Protein AF-A0A2B7ZWL5-F1 (afdb_monomer)

Secondary structure (DSSP, 8-state):
-TTTTSPP-TT-HHHHHHHHHHHHHHHHHHHHHTTPPP-SEEEEEEETHHHHHHHHHHHHHHHSPPTT-EEEEEEEES----HHHHHHHHHT-SB-S-HHHHHHHHHHHHHHH--TTHHHHHB-TTHHHHHHHHTSSSS-HHHHHHHS-SBHHHHB-TTGGGG--

Structure (mmCIF, N/CA/C/O backbone):
data_AF-A0A2B7ZWL5-F1
#
_entry.id   AF-A0A2B7ZWL5-F1
#
loop_
_atom_site.group_PDB
_atom_site.id
_atom_site.type_symbol
_atom_site.label_atom_id
_atom_site.label_alt_id
_atom_site.label_comp_id
_atom_site.label_asym_id
_atom_site.label_entity_id
_atom_site.label_seq_id
_atom_site.pdbx_PDB_ins_code
_atom_site.Cartn_x
_atom_site.Cartn_y
_atom_site.Cartn_z
_atom_site.occupancy
_atom_site.B_iso_or_equiv
_atom_site.auth_seq_id
_atom_site.auth_comp_id
_atom_site.auth_asym_id
_atom_site.auth_atom_id
_atom_site.pdbx_PDB_model_num
ATOM 1 N N . GLY A 1 1 ? 8.089 4.473 11.316 1.00 82.19 1 GLY A N 1
ATOM 2 C CA . GLY A 1 1 ? 7.377 4.299 12.602 1.00 82.19 1 GLY A CA 1
ATOM 3 C C . GLY A 1 1 ? 8.166 3.389 13.528 1.00 82.19 1 GLY A C 1
ATOM 4 O O . GLY A 1 1 ? 9.309 3.079 13.211 1.00 82.19 1 GLY A O 1
ATOM 5 N N . ALA A 1 2 ? 7.575 2.942 14.642 1.00 91.81 2 ALA A N 1
ATOM 6 C CA . ALA A 1 2 ? 8.215 1.995 15.571 1.00 91.81 2 ALA A CA 1
ATOM 7 C C . ALA A 1 2 ? 8.541 0.627 14.928 1.00 91.81 2 ALA A C 1
ATOM 9 O O . ALA A 1 2 ? 9.397 -0.096 15.419 1.00 91.81 2 ALA A O 1
ATOM 10 N N . SER A 1 3 ? 7.907 0.310 13.795 1.00 91.50 3 SER A N 1
ATOM 11 C CA . SER A 1 3 ? 8.130 -0.880 12.967 1.00 91.50 3 SER A CA 1
ATOM 12 C C . SER A 1 3 ? 9.192 -0.703 11.868 1.00 91.50 3 SER A C 1
ATOM 14 O O . SER A 1 3 ? 9.204 -1.472 10.915 1.00 91.50 3 SER A O 1
ATOM 16 N N . LYS A 1 4 ? 10.076 0.304 11.953 1.00 88.56 4 LYS A N 1
ATOM 17 C CA . LYS A 1 4 ? 11.034 0.659 10.880 1.00 88.56 4 LYS A CA 1
ATOM 18 C C . LYS A 1 4 ? 11.990 -0.467 10.458 1.00 88.56 4 LYS A C 1
ATOM 20 O O . LYS A 1 4 ? 12.540 -0.395 9.368 1.00 88.56 4 LYS A O 1
ATOM 25 N N . GLN A 1 5 ? 12.205 -1.470 11.309 1.00 88.56 5 GLN A N 1
ATOM 26 C CA . GLN A 1 5 ? 13.016 -2.645 10.977 1.00 88.56 5 GLN A CA 1
ATOM 27 C C . GLN A 1 5 ? 12.315 -3.629 10.026 1.00 88.56 5 GLN A C 1
ATOM 29 O O . GLN A 1 5 ? 12.973 -4.502 9.470 1.00 88.56 5 GLN A O 1
ATOM 34 N N . TYR A 1 6 ? 10.999 -3.507 9.839 1.00 88.44 6 TYR A N 1
ATOM 35 C CA . TYR A 1 6 ? 10.235 -4.321 8.901 1.00 88.44 6 TYR A CA 1
ATOM 36 C C . TYR A 1 6 ? 10.021 -3.555 7.596 1.00 88.44 6 TYR A C 1
ATOM 38 O O . TYR A 1 6 ? 9.755 -2.351 7.599 1.00 88.44 6 TYR A O 1
ATOM 46 N N . ARG A 1 7 ? 10.105 -4.264 6.467 1.00 89.81 7 ARG A N 1
ATOM 47 C CA . ARG A 1 7 ? 9.750 -3.705 5.159 1.00 89.81 7 ARG A CA 1
ATOM 48 C C . ARG A 1 7 ? 8.254 -3.393 5.129 1.00 89.81 7 ARG A C 1
AT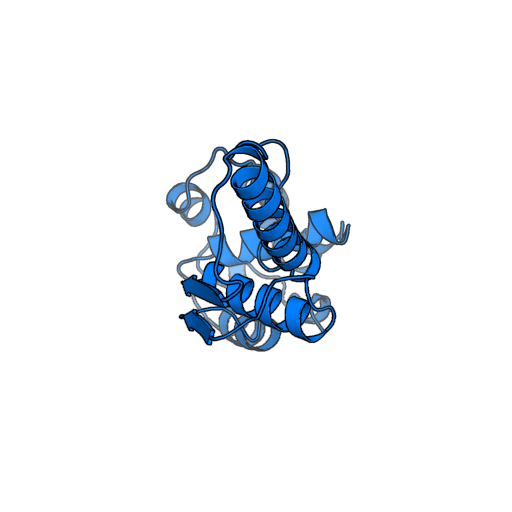OM 50 O O . ARG A 1 7 ? 7.442 -4.212 5.552 1.00 89.81 7 ARG A O 1
ATOM 57 N N . HIS A 1 8 ? 7.900 -2.213 4.621 1.00 93.44 8 HIS A N 1
ATOM 58 C CA . HIS A 1 8 ? 6.504 -1.816 4.438 1.00 93.44 8 HIS A CA 1
ATOM 59 C C . HIS A 1 8 ? 5.839 -2.711 3.380 1.00 93.44 8 HIS A C 1
ATOM 61 O O . HIS A 1 8 ? 6.299 -2.707 2.236 1.00 93.44 8 HIS A O 1
ATOM 67 N N . PRO A 1 9 ? 4.774 -3.462 3.714 1.00 95.19 9 PRO A N 1
ATOM 68 C CA . PRO A 1 9 ? 4.092 -4.343 2.773 1.00 95.19 9 PRO A CA 1
ATOM 69 C C . PRO A 1 9 ? 3.117 -3.529 1.898 1.00 95.19 9 PRO A C 1
ATOM 71 O O . PRO A 1 9 ? 1.895 -3.609 2.021 1.00 95.19 9 PRO A O 1
ATOM 74 N N . TYR A 1 10 ? 3.677 -2.673 1.039 1.00 96.12 10 TYR A N 1
ATOM 75 C CA . TYR A 1 10 ? 2.946 -1.775 0.143 1.00 96.12 10 TYR A CA 1
ATOM 76 C C . TYR A 1 10 ? 1.971 -2.546 -0.768 1.00 96.12 10 TYR A C 1
ATOM 78 O O . TYR A 1 10 ? 2.375 -3.460 -1.479 1.00 96.12 10 TYR A O 1
ATOM 86 N N . TYR A 1 11 ? 0.683 -2.177 -0.735 1.00 95.56 11 TYR A N 1
ATOM 87 C CA . TYR A 1 11 ? -0.415 -2.851 -1.455 1.00 95.56 11 TYR A CA 1
ATOM 88 C C . TYR A 1 11 ? -0.552 -4.369 -1.201 1.00 95.56 11 TYR A C 1
ATOM 90 O O . TYR A 1 11 ? -1.074 -5.104 -2.040 1.00 95.56 11 TYR A O 1
ATOM 98 N N . VAL A 1 12 ? -0.130 -4.843 -0.026 1.00 96.38 12 VAL A N 1
ATOM 99 C CA . VAL A 1 12 ? -0.444 -6.192 0.466 1.00 96.38 12 VAL A CA 1
ATOM 100 C C . VAL A 1 12 ? -1.674 -6.105 1.368 1.00 96.38 12 VAL A C 1
ATOM 102 O O . VAL A 1 12 ? -1.619 -5.513 2.452 1.00 96.38 12 VAL A O 1
ATOM 105 N N . ASP A 1 13 ? -2.795 -6.662 0.917 1.00 94.81 13 ASP A N 1
ATOM 106 C CA . ASP A 1 13 ? -4.106 -6.509 1.560 1.00 94.81 13 ASP A CA 1
ATOM 107 C C . ASP A 1 13 ? -4.163 -7.145 2.955 1.00 94.81 13 ASP A C 1
ATOM 109 O O . ASP A 1 13 ? -4.662 -6.536 3.906 1.00 94.81 13 ASP A O 1
ATOM 113 N N . GLU A 1 14 ? -3.601 -8.341 3.100 1.00 94.88 14 GLU A N 1
ATOM 114 C CA . GLU A 1 14 ? -3.613 -9.142 4.322 1.00 94.88 14 GLU A CA 1
ATOM 115 C C . GLU A 1 14 ? -2.856 -8.430 5.440 1.00 94.88 14 GLU A C 1
ATOM 117 O O . GLU A 1 14 ? -3.385 -8.225 6.533 1.00 94.88 14 GLU A O 1
ATOM 122 N N . ALA A 1 15 ? -1.630 -7.992 5.149 1.00 96.69 15 ALA A N 1
ATOM 123 C CA . ALA A 1 15 ? -0.812 -7.254 6.102 1.00 96.69 15 ALA A CA 1
ATOM 124 C C . ALA A 1 15 ? -1.433 -5.896 6.454 1.00 96.69 15 ALA A C 1
ATOM 126 O O . ALA A 1 15 ? -1.446 -5.497 7.621 1.00 96.69 15 ALA A O 1
ATOM 127 N N . THR A 1 16 ? -1.965 -5.190 5.452 1.00 96.88 16 THR A N 1
ATOM 128 C CA . THR A 1 16 ? -2.548 -3.857 5.635 1.00 96.88 16 THR A CA 1
ATOM 129 C C . THR A 1 16 ? -3.809 -3.921 6.492 1.00 96.88 16 THR A C 1
ATOM 131 O O . THR A 1 16 ? -3.917 -3.200 7.484 1.00 96.88 16 THR A O 1
ATOM 134 N N . SER A 1 17 ? -4.751 -4.803 6.155 1.00 97.31 17 SER A N 1
ATOM 135 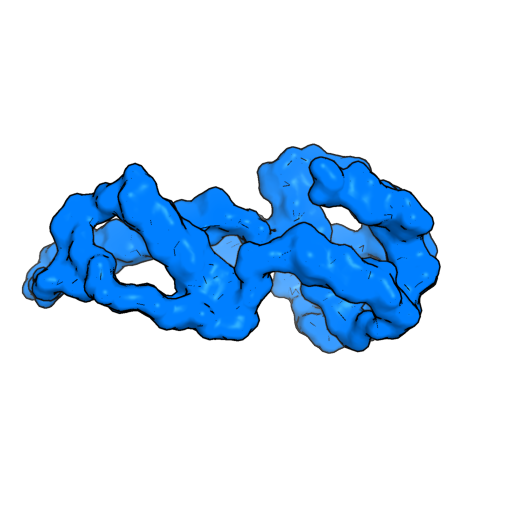C CA . SER A 1 17 ? -5.985 -4.966 6.928 1.00 97.31 17 SER A CA 1
ATOM 136 C C . SER A 1 17 ? -5.707 -5.456 8.349 1.00 97.31 17 SER A C 1
ATOM 138 O O . SER A 1 17 ? -6.245 -4.873 9.289 1.00 97.31 17 SER A O 1
ATOM 140 N N . ALA A 1 18 ? -4.820 -6.439 8.537 1.00 97.19 18 ALA A N 1
ATOM 141 C CA . ALA A 1 18 ? -4.438 -6.918 9.866 1.00 97.19 18 ALA A CA 1
ATOM 142 C C . ALA A 1 18 ? -3.902 -5.781 10.750 1.00 97.19 18 ALA A C 1
ATOM 144 O O . ALA A 1 18 ? -4.368 -5.610 11.876 1.00 97.19 18 ALA A O 1
ATOM 145 N N . ALA A 1 19 ? -3.011 -4.940 10.215 1.00 97.31 19 ALA A N 1
ATOM 146 C CA . ALA A 1 19 ? -2.462 -3.798 10.942 1.00 97.31 19 ALA A CA 1
ATOM 147 C C . ALA A 1 19 ? -3.541 -2.781 11.361 1.00 97.31 19 ALA A C 1
ATOM 149 O O . ALA A 1 19 ? -3.511 -2.290 12.491 1.00 97.31 19 ALA A O 1
ATOM 150 N N . VAL A 1 20 ? -4.516 -2.477 10.492 1.00 97.94 20 VAL A N 1
ATOM 151 C CA . VAL A 1 20 ? -5.635 -1.582 10.851 1.00 97.94 20 VAL A CA 1
ATOM 152 C C . VAL A 1 20 ? -6.525 -2.215 11.923 1.00 97.94 20 VAL A C 1
ATOM 154 O O . VAL A 1 20 ? -6.870 -1.553 12.901 1.00 97.94 20 VAL A O 1
ATOM 157 N N . LEU A 1 21 ? -6.885 -3.492 11.774 1.00 97.81 21 LEU A N 1
ATOM 158 C CA . LEU A 1 21 ? -7.737 -4.201 12.734 1.00 97.81 21 LEU A CA 1
ATOM 159 C C . LEU A 1 21 ? -7.069 -4.307 14.112 1.00 97.81 21 LEU A C 1
ATOM 161 O O . LEU A 1 21 ? -7.736 -4.112 15.128 1.00 97.81 21 LEU A O 1
ATOM 165 N N . ASP A 1 22 ? -5.767 -4.576 14.166 1.00 97.31 22 ASP A N 1
ATOM 166 C CA . ASP A 1 22 ? -5.025 -4.646 15.426 1.00 97.31 22 ASP A CA 1
ATOM 167 C C . ASP A 1 22 ? -4.851 -3.267 16.067 1.00 97.31 22 ASP A C 1
ATOM 169 O O . ASP A 1 22 ? -4.984 -3.145 17.285 1.00 97.31 22 ASP A O 1
ATOM 173 N N . LEU A 1 23 ? -4.679 -2.204 15.273 1.00 97.00 23 LEU A N 1
ATOM 174 C CA . LEU A 1 23 ? -4.705 -0.836 15.792 1.00 97.00 23 LEU A CA 1
ATOM 175 C C . LEU A 1 23 ? -6.063 -0.492 16.423 1.00 97.00 23 LEU A C 1
ATOM 177 O O . LEU A 1 23 ? -6.101 0.126 17.487 1.00 97.00 23 LEU A O 1
ATOM 181 N N . LEU A 1 24 ? -7.177 -0.913 15.814 1.00 96.81 24 LEU A N 1
ATOM 182 C CA . LEU A 1 24 ? -8.516 -0.715 16.381 1.00 96.81 24 LEU A CA 1
ATOM 183 C C . LEU A 1 24 ? -8.690 -1.451 17.718 1.00 96.81 24 LEU A C 1
ATOM 185 O O . LEU A 1 24 ? -9.252 -0.883 18.658 1.00 96.81 24 LEU A O 1
ATOM 189 N N . LYS A 1 25 ? -8.184 -2.685 17.834 1.00 95.75 25 LYS A N 1
ATOM 190 C CA . LYS A 1 25 ? -8.193 -3.441 19.101 1.00 95.75 25 LYS A CA 1
ATOM 191 C C . LYS A 1 25 ? -7.336 -2.753 20.163 1.00 95.75 25 LYS A C 1
ATOM 193 O O . LYS A 1 25 ? -7.837 -2.475 21.250 1.00 95.75 25 LYS A O 1
ATOM 198 N N . ALA A 1 26 ? -6.104 -2.379 19.822 1.00 96.25 26 ALA A N 1
ATOM 199 C CA . ALA A 1 26 ? -5.193 -1.689 20.732 1.00 96.25 26 ALA A CA 1
ATOM 200 C C . ALA A 1 26 ? -5.759 -0.338 21.205 1.00 96.25 26 ALA A C 1
ATOM 202 O O . ALA A 1 26 ? -5.645 0.014 22.378 1.00 96.25 26 ALA A O 1
ATOM 203 N N . ALA A 1 27 ? -6.428 0.410 20.322 1.00 95.19 27 ALA A N 1
ATOM 204 C CA . ALA A 1 27 ? -7.101 1.654 20.689 1.00 95.19 27 ALA A CA 1
ATOM 205 C C . ALA A 1 27 ? -8.242 1.419 21.694 1.00 95.19 27 ALA A C 1
ATOM 207 O O . ALA A 1 27 ? -8.409 2.206 22.628 1.00 95.19 27 ALA A O 1
ATOM 208 N N . LYS A 1 28 ? -9.003 0.326 21.547 1.00 93.38 28 LYS A N 1
ATOM 209 C CA . LYS A 1 28 ? -10.032 -0.070 22.522 1.00 93.38 28 LYS A CA 1
ATOM 210 C C . LYS A 1 28 ? -9.439 -0.475 23.866 1.00 93.38 28 LYS A C 1
ATOM 212 O O . LYS A 1 28 ? -9.943 -0.034 24.895 1.00 93.38 28 LYS A O 1
ATOM 217 N N . GLU A 1 29 ? -8.383 -1.281 23.862 1.00 94.62 29 GLU A N 1
ATOM 218 C CA . GLU A 1 29 ? -7.671 -1.687 25.080 1.00 94.62 29 GLU A CA 1
ATOM 219 C C . GLU A 1 29 ? -7.118 -0.468 25.826 1.00 94.62 29 GLU A C 1
ATOM 221 O O . GLU A 1 29 ? -7.315 -0.322 27.035 1.00 94.62 29 GLU A O 1
ATOM 226 N N . LEU A 1 30 ? -6.505 0.466 25.093 1.00 96.31 30 LEU A N 1
ATOM 227 C CA . LEU A 1 30 ? -6.016 1.719 25.654 1.00 96.31 30 LEU A CA 1
ATOM 228 C C . LEU A 1 30 ? -7.161 2.547 26.243 1.00 96.31 30 LEU A C 1
ATOM 230 O O . LEU A 1 30 ? -7.037 3.024 27.370 1.00 96.31 30 LEU A O 1
ATOM 234 N N . ALA A 1 31 ? -8.275 2.703 25.528 1.00 94.25 31 ALA A N 1
ATOM 235 C CA . ALA A 1 31 ? -9.424 3.453 26.024 1.00 94.25 31 ALA A CA 1
ATOM 236 C C . ALA A 1 31 ? -9.994 2.844 27.311 1.00 94.25 31 ALA A C 1
ATOM 238 O O . ALA A 1 31 ? -10.191 3.572 28.284 1.00 94.25 31 ALA A O 1
ATOM 239 N N . ALA A 1 32 ? -10.139 1.517 27.370 1.00 93.19 32 ALA A N 1
ATOM 240 C CA . ALA A 1 32 ? -10.546 0.811 28.582 1.00 93.19 32 ALA A CA 1
ATOM 241 C C . ALA A 1 32 ? -9.571 1.064 29.746 1.00 93.19 32 ALA A C 1
ATOM 243 O O . ALA A 1 32 ? -10.007 1.389 30.848 1.00 93.19 32 ALA A O 1
ATOM 244 N N . SER A 1 33 ? -8.254 1.021 29.496 1.00 97.38 33 SER A N 1
ATOM 245 C CA . SER A 1 33 ? -7.227 1.308 30.517 1.00 97.38 33 SER A CA 1
ATOM 246 C C . SER A 1 33 ? -7.271 2.747 31.052 1.00 97.38 33 SER A C 1
ATOM 248 O O . SER A 1 33 ? -6.759 3.034 32.134 1.00 97.38 33 SER A O 1
ATOM 250 N N . LYS A 1 34 ? -7.862 3.664 30.278 1.00 97.75 34 LYS A N 1
ATOM 251 C CA . LYS A 1 34 ? -8.022 5.084 30.608 1.00 97.75 34 LYS A CA 1
ATOM 252 C C . LYS A 1 34 ? -9.444 5.439 31.046 1.00 97.75 34 LYS A C 1
ATOM 254 O O . LYS A 1 34 ? -9.723 6.621 31.222 1.00 97.75 34 LYS A O 1
ATOM 259 N N . SER A 1 35 ? -10.331 4.454 31.207 1.00 97.00 35 SER A N 1
ATOM 260 C CA . SER A 1 35 ? -11.756 4.666 31.498 1.00 97.00 35 SER A CA 1
ATOM 261 C C . SER A 1 35 ? -12.456 5.584 30.481 1.00 97.00 35 SER A C 1
ATOM 263 O O . SER A 1 35 ? -13.375 6.328 30.822 1.00 97.00 35 SER A O 1
ATOM 265 N N . ILE A 1 36 ? -12.011 5.549 29.222 1.00 96.38 36 ILE A N 1
ATOM 266 C CA . ILE A 1 36 ? -12.619 6.262 28.097 1.00 96.38 36 ILE A CA 1
ATOM 267 C C . ILE A 1 36 ? -13.614 5.321 27.421 1.00 96.38 36 ILE A C 1
ATOM 269 O O . ILE A 1 36 ? -13.251 4.241 26.957 1.00 96.38 36 ILE A O 1
ATOM 273 N N . ASN A 1 37 ? -14.869 5.753 27.325 1.00 90.31 37 ASN A N 1
ATOM 274 C CA . ASN A 1 37 ? -15.926 4.986 26.675 1.00 90.31 37 ASN A CA 1
ATOM 275 C C . ASN A 1 37 ? -16.109 5.431 25.221 1.00 90.31 37 ASN A C 1
ATOM 277 O O . ASN A 1 37 ? -16.324 6.612 24.947 1.00 90.31 37 ASN A O 1
ATOM 281 N N . PHE A 1 38 ? -16.098 4.474 24.294 1.00 89.06 38 PHE A N 1
ATOM 282 C CA . PHE A 1 38 ? -16.536 4.693 22.916 1.00 89.06 38 PHE A CA 1
ATOM 283 C C . PHE A 1 38 ? -18.001 4.287 22.752 1.00 89.06 38 PHE A C 1
ATOM 285 O O . PHE A 1 38 ? -18.468 3.342 23.377 1.00 89.06 38 PHE A O 1
ATOM 292 N N . ASN A 1 39 ? -18.719 4.948 21.845 1.00 93.38 39 ASN A N 1
ATOM 293 C CA . ASN A 1 39 ? -20.106 4.605 21.499 1.00 93.38 39 ASN A CA 1
ATOM 294 C C . ASN A 1 39 ? -20.210 3.447 20.482 1.00 93.38 39 ASN A C 1
ATOM 296 O O . ASN A 1 39 ? -21.226 3.314 19.800 1.00 93.38 39 ASN A O 1
ATOM 300 N N . SER A 1 40 ? -19.135 2.667 20.332 1.00 92.81 40 SER A N 1
ATOM 301 C CA . SER A 1 40 ? -18.959 1.579 19.362 1.00 92.81 40 SER A CA 1
ATOM 302 C C . SER A 1 40 ? -19.066 1.951 17.880 1.00 92.81 40 SER A C 1
ATOM 304 O O . SER A 1 40 ? -18.851 1.075 17.050 1.00 92.81 40 SER A O 1
ATOM 306 N N . LYS A 1 41 ? -19.341 3.203 17.501 1.00 97.31 41 LYS A N 1
ATOM 307 C CA . LYS A 1 41 ? -19.418 3.604 16.090 1.00 97.31 41 LYS A CA 1
ATOM 308 C C . LYS A 1 41 ? -18.018 3.777 15.508 1.00 97.31 41 LYS A C 1
ATOM 310 O O . LYS A 1 41 ? -17.228 4.571 16.013 1.00 97.31 41 LYS A O 1
ATOM 315 N N . 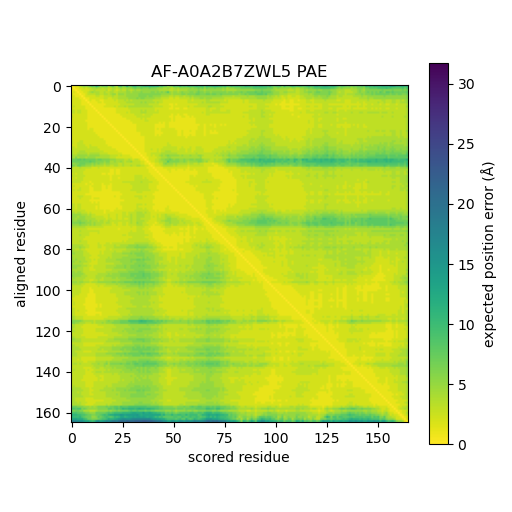LEU A 1 42 ? -17.739 3.067 14.422 1.00 97.88 42 LEU A N 1
ATOM 316 C CA . LEU A 1 42 ? -16.497 3.152 13.667 1.00 97.88 42 LEU A CA 1
ATOM 317 C C . LEU A 1 42 ? -16.733 3.838 12.325 1.00 97.88 42 LEU A C 1
ATOM 319 O O . LEU A 1 42 ? -17.645 3.490 11.576 1.00 97.88 42 LEU A O 1
ATOM 323 N N . PHE A 1 43 ? -15.855 4.786 12.023 1.00 98.31 43 PHE A N 1
ATOM 324 C CA . PHE A 1 43 ? -15.762 5.469 10.744 1.00 98.31 43 PHE A CA 1
ATOM 325 C C . PHE A 1 43 ? -14.350 5.246 10.215 1.00 98.31 43 PHE A C 1
ATOM 327 O O . PHE A 1 43 ? -13.382 5.488 10.936 1.00 98.31 43 PHE A O 1
ATOM 334 N N . LEU A 1 44 ? -14.227 4.766 8.981 1.00 98.69 44 LEU A N 1
ATOM 335 C CA . LEU A 1 44 ? -12.930 4.552 8.339 1.00 98.69 44 LEU A CA 1
ATOM 336 C C . LEU A 1 44 ? -12.709 5.606 7.259 1.00 98.69 44 LEU A C 1
ATOM 338 O O . LEU A 1 44 ? -13.620 5.888 6.489 1.00 98.69 44 LEU A O 1
ATOM 342 N N . ALA A 1 45 ? -11.508 6.166 7.172 1.00 98.50 45 ALA A N 1
ATOM 343 C CA . ALA A 1 45 ? -11.138 7.098 6.115 1.00 98.50 45 ALA A CA 1
ATOM 344 C C . ALA A 1 45 ? -9.643 6.994 5.810 1.00 98.50 45 ALA A C 1
ATOM 346 O O . ALA A 1 45 ? -8.832 6.759 6.709 1.00 98.50 45 ALA A O 1
ATOM 347 N N . GLY A 1 46 ? -9.282 7.222 4.551 1.00 98.44 46 GLY A N 1
ATOM 348 C CA . GLY A 1 46 ? -7.892 7.217 4.117 1.00 98.44 46 GLY A CA 1
ATOM 349 C C . GLY A 1 46 ? -7.747 7.669 2.671 1.00 98.44 46 GLY A C 1
ATOM 350 O O . GLY A 1 46 ? -8.689 7.583 1.887 1.00 98.44 46 GLY A O 1
ATOM 351 N N . TYR A 1 47 ? -6.556 8.159 2.331 1.00 98.38 47 TYR A N 1
ATOM 352 C CA . TYR A 1 47 ? -6.244 8.765 1.038 1.00 98.38 47 TYR A CA 1
ATOM 353 C C . TYR A 1 47 ? -5.059 8.069 0.360 1.00 98.38 47 TYR A C 1
ATOM 355 O O . TYR A 1 47 ? -4.136 7.627 1.048 1.00 98.38 47 TYR A O 1
ATOM 363 N N . SER A 1 48 ? -5.053 7.998 -0.975 1.00 96.62 48 SER A N 1
ATOM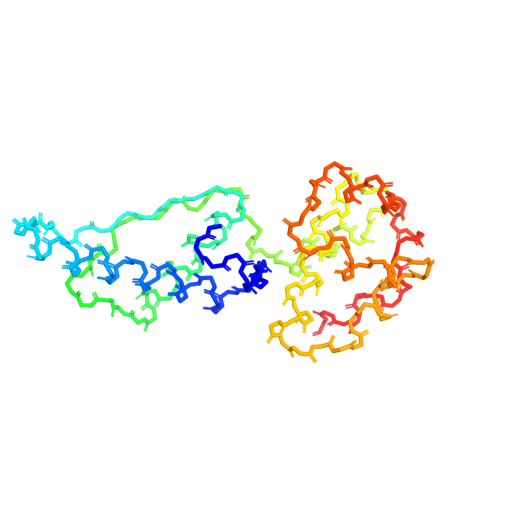 364 C CA . SER A 1 48 ? -3.993 7.347 -1.759 1.00 96.62 48 SER A CA 1
ATOM 365 C C . SER A 1 48 ? -3.833 5.876 -1.340 1.00 96.62 48 SER A C 1
ATOM 367 O O . SER A 1 48 ? -4.830 5.157 -1.268 1.00 96.62 48 SER A O 1
ATOM 369 N N . GLN A 1 49 ? -2.635 5.409 -0.968 1.00 96.56 49 GLN A N 1
ATOM 370 C CA . GLN A 1 49 ? -2.464 4.071 -0.381 1.00 96.56 49 GLN A CA 1
ATOM 371 C C . GLN A 1 49 ? -3.420 3.839 0.810 1.00 96.56 49 GLN A C 1
ATOM 373 O O . GLN A 1 49 ? -3.975 2.753 0.967 1.00 96.56 49 GLN A O 1
ATOM 378 N N . GLY A 1 50 ? -3.670 4.875 1.618 1.00 98.06 50 GLY A N 1
ATOM 379 C CA . GLY A 1 50 ? -4.623 4.834 2.724 1.00 98.06 50 GLY A CA 1
ATOM 380 C C . GLY A 1 50 ? -6.070 4.602 2.280 1.00 98.06 50 GLY A C 1
ATOM 381 O O . GLY A 1 50 ? -6.850 4.037 3.041 1.00 98.06 50 GLY A O 1
ATOM 382 N N . GLY A 1 51 ? -6.437 4.984 1.054 1.00 98.19 51 GLY A N 1
ATOM 383 C CA . GLY A 1 51 ? -7.740 4.675 0.462 1.00 98.19 51 GLY A CA 1
ATOM 384 C C . GLY A 1 51 ? -7.903 3.178 0.200 1.00 98.19 51 GLY A C 1
ATOM 385 O O . GLY A 1 51 ? -8.929 2.603 0.555 1.00 98.19 51 GLY A O 1
ATOM 386 N N . CYS A 1 52 ? -6.862 2.527 -0.328 1.00 97.19 52 CYS A N 1
ATOM 387 C CA . CYS A 1 52 ? -6.827 1.069 -0.452 1.00 97.19 52 CYS A CA 1
ATOM 388 C C . CYS A 1 52 ? -6.853 0.402 0.931 1.00 97.19 52 CYS A C 1
ATOM 390 O O . CYS A 1 52 ? -7.729 -0.414 1.186 1.00 97.19 52 CYS A O 1
ATOM 392 N N . ALA A 1 53 ? -6.013 0.851 1.873 1.00 98.19 53 ALA A N 1
ATOM 393 C CA . ALA A 1 53 ? -5.998 0.337 3.246 1.00 98.19 53 ALA A CA 1
ATOM 394 C C . ALA A 1 53 ? -7.363 0.441 3.952 1.00 98.19 53 ALA A C 1
ATOM 396 O O . ALA A 1 53 ? -7.774 -0.470 4.669 1.00 98.19 53 ALA A O 1
ATOM 397 N N . THR A 1 54 ? -8.081 1.542 3.722 1.00 98.62 54 THR A N 1
ATOM 398 C CA . THR A 1 54 ? -9.438 1.773 4.236 1.00 98.62 54 THR A CA 1
ATOM 399 C C . THR A 1 54 ? -10.415 0.740 3.687 1.00 98.62 54 THR A C 1
ATOM 401 O O . THR A 1 54 ? -11.186 0.169 4.458 1.00 98.62 54 THR A O 1
ATOM 404 N N . LEU A 1 55 ? -10.370 0.470 2.379 1.00 98.00 55 LEU A N 1
ATOM 405 C CA . LEU A 1 55 ? -11.235 -0.522 1.738 1.00 98.00 55 LEU A CA 1
ATOM 406 C C . LEU A 1 55 ? -10.864 -1.960 2.144 1.00 98.00 55 LEU A C 1
ATOM 408 O O . LEU A 1 55 ? -11.750 -2.773 2.403 1.00 98.00 55 LEU A O 1
ATOM 412 N N . SER A 1 56 ? -9.572 -2.258 2.286 1.00 97.69 56 SER A N 1
ATOM 413 C CA . SER A 1 56 ? -9.065 -3.529 2.817 1.00 97.69 56 SER A CA 1
ATOM 414 C C . SER A 1 56 ? -9.580 -3.798 4.232 1.00 97.69 56 SER A C 1
ATOM 416 O O . SER A 1 56 ? -10.127 -4.865 4.510 1.00 97.69 56 SER A O 1
ATOM 418 N N . ALA A 1 57 ? -9.463 -2.814 5.130 1.00 98.25 57 ALA A N 1
ATOM 419 C CA . ALA A 1 57 ? -9.954 -2.919 6.502 1.00 98.25 57 ALA A CA 1
ATOM 420 C C . ALA A 1 57 ? -11.484 -3.031 6.563 1.00 98.25 57 ALA A C 1
ATOM 422 O O . ALA A 1 57 ? -12.001 -3.844 7.329 1.00 98.25 57 ALA A O 1
ATOM 423 N N . HIS A 1 58 ? -12.202 -2.269 5.731 1.00 98.31 58 HIS A N 1
ATOM 424 C CA . HIS A 1 58 ? -13.653 -2.384 5.576 1.00 98.31 58 HIS A CA 1
ATOM 425 C C . HIS A 1 58 ? -14.048 -3.827 5.255 1.00 98.31 58 HIS A C 1
ATOM 427 O O . HIS A 1 58 ? -14.789 -4.452 6.012 1.00 98.31 58 HIS A O 1
ATOM 433 N N . ARG 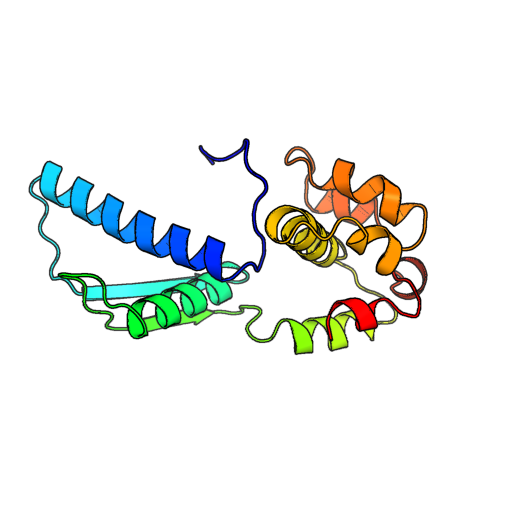A 1 59 ? -13.487 -4.384 4.176 1.00 97.88 59 ARG A N 1
ATOM 434 C CA . ARG A 1 59 ? -13.758 -5.755 3.730 1.00 97.88 59 ARG A CA 1
ATOM 435 C C . ARG A 1 59 ? -13.412 -6.789 4.802 1.00 97.88 59 ARG A C 1
ATOM 437 O O . ARG A 1 59 ? -14.129 -7.774 4.967 1.00 97.88 59 ARG A O 1
ATOM 444 N N . ALA A 1 60 ? -12.309 -6.589 5.524 1.00 97.81 60 ALA A N 1
ATOM 445 C CA . ALA A 1 60 ? -11.901 -7.484 6.602 1.00 97.81 60 ALA A CA 1
ATOM 446 C C . ALA A 1 60 ? -12.897 -7.473 7.776 1.00 97.81 60 ALA A C 1
ATOM 448 O O . ALA A 1 60 ? -13.224 -8.541 8.292 1.00 97.81 60 ALA A O 1
ATOM 449 N N . ILE A 1 61 ? -13.417 -6.302 8.160 1.00 97.81 61 ILE A N 1
ATOM 450 C CA . ILE A 1 61 ? -14.429 -6.163 9.221 1.00 97.81 61 ILE A CA 1
ATOM 451 C C . ILE A 1 61 ? -15.765 -6.780 8.801 1.00 97.81 61 ILE A C 1
ATOM 453 O O . ILE A 1 61 ? -16.390 -7.450 9.617 1.00 97.81 61 ILE A O 1
ATOM 457 N N . GLU A 1 62 ? -16.194 -6.615 7.548 1.00 97.12 62 GLU A N 1
ATOM 458 C CA . GLU A 1 62 ? -17.420 -7.265 7.057 1.00 97.12 62 GLU A CA 1
ATOM 459 C C . GLU A 1 62 ? -17.317 -8.795 7.102 1.00 97.12 62 GLU A C 1
ATOM 461 O O . GLU A 1 62 ? -18.261 -9.474 7.504 1.00 97.12 62 GLU A O 1
ATOM 466 N N . LYS A 1 63 ? -16.156 -9.352 6.733 1.00 97.12 63 LYS A N 1
ATOM 467 C CA . LYS A 1 63 ? -15.910 -10.802 6.786 1.00 97.12 63 LYS A CA 1
ATOM 468 C C . LYS A 1 63 ? -15.779 -11.330 8.213 1.00 97.12 63 LYS A C 1
ATOM 470 O O . LYS A 1 63 ? -16.201 -12.450 8.494 1.00 97.12 63 LYS A O 1
ATOM 475 N N . LYS A 1 64 ? -15.142 -10.560 9.096 1.00 95.69 64 LYS A N 1
ATOM 476 C CA . LYS A 1 64 ? -14.915 -10.917 10.497 1.00 95.69 64 LYS A CA 1
ATOM 477 C C . LYS A 1 64 ? -15.175 -9.695 11.381 1.00 95.69 64 LYS A C 1
ATOM 479 O O . LYS A 1 64 ? -14.237 -8.940 11.663 1.00 95.69 64 LYS A O 1
ATOM 484 N N . PRO A 1 65 ? -16.427 -9.513 11.833 1.00 94.62 65 PRO A N 1
ATOM 485 C CA . PRO A 1 65 ? -16.790 -8.404 12.700 1.00 94.62 65 PRO A CA 1
ATOM 486 C C . PRO A 1 65 ? -15.922 -8.355 13.958 1.00 94.62 65 PRO A C 1
ATOM 488 O O . PRO A 1 65 ? -15.552 -9.384 14.524 1.00 94.62 65 PRO A O 1
ATOM 491 N N . LEU A 1 66 ? -15.585 -7.140 14.386 1.00 93.62 66 LEU A N 1
ATOM 492 C CA . LEU A 1 66 ? -14.858 -6.906 15.628 1.00 93.62 66 LEU A CA 1
ATOM 493 C C . LEU A 1 66 ? -15.857 -6.700 16.768 1.00 93.62 66 LEU A C 1
ATOM 495 O O . LEU A 1 66 ? -16.713 -5.817 16.697 1.00 93.62 66 LEU A O 1
ATOM 499 N N . ASP A 1 67 ? -15.709 -7.462 17.849 1.00 92.38 67 ASP A N 1
ATOM 500 C CA . ASP A 1 67 ? -16.597 -7.363 19.006 1.00 92.38 67 ASP A CA 1
ATOM 501 C C . ASP A 1 67 ? -16.650 -5.938 19.561 1.00 92.38 67 ASP A C 1
ATOM 503 O O . ASP A 1 67 ? -15.624 -5.287 19.787 1.00 92.38 67 ASP A O 1
ATOM 507 N N . GLY A 1 68 ? -17.864 -5.436 19.796 1.00 90.94 68 GLY A N 1
ATOM 508 C CA . GLY A 1 68 ? -18.110 -4.098 20.338 1.00 90.94 68 GLY A CA 1
ATOM 509 C C . GLY A 1 68 ? -17.649 -2.950 19.432 1.00 90.94 68 GLY A C 1
ATOM 510 O O . GLY A 1 68 ? -17.365 -1.863 19.945 1.00 90.94 68 GLY A O 1
ATOM 511 N N . ILE A 1 69 ? -17.513 -3.194 18.129 1.00 93.62 69 ILE A N 1
ATOM 512 C CA . ILE A 1 69 ? -17.291 -2.196 17.082 1.00 93.62 69 ILE A CA 1
ATOM 513 C C . ILE A 1 69 ? -18.385 -2.371 16.028 1.00 93.62 69 ILE A C 1
ATOM 515 O O . ILE A 1 69 ? -18.655 -3.475 15.572 1.00 93.62 69 ILE A O 1
ATOM 519 N N . ASN A 1 70 ? -18.993 -1.266 15.618 1.00 96.06 70 ASN A N 1
ATOM 520 C CA . ASN A 1 70 ? -19.993 -1.209 14.568 1.00 96.06 70 ASN A CA 1
ATOM 521 C C . ASN A 1 70 ? -19.513 -0.255 13.472 1.00 96.06 70 ASN A C 1
ATOM 523 O O . ASN A 1 70 ? -19.409 0.951 13.708 1.00 96.06 70 ASN A O 1
ATOM 527 N N . LEU A 1 71 ? -19.197 -0.786 12.291 1.00 97.69 71 LEU A N 1
ATOM 528 C CA . LEU A 1 71 ? -18.783 0.012 11.140 1.00 97.69 71 LEU A CA 1
ATOM 529 C C . LEU A 1 71 ? -19.990 0.776 10.580 1.00 97.69 71 LEU A C 1
ATOM 531 O O . LEU A 1 71 ? -20.918 0.176 10.052 1.00 97.69 71 LEU A O 1
ATOM 535 N N . ILE A 1 72 ? -19.972 2.103 10.705 1.00 98.31 72 ILE A N 1
ATOM 536 C CA . ILE A 1 72 ? -21.079 2.976 10.285 1.00 98.31 72 ILE A CA 1
ATOM 537 C C . ILE A 1 72 ? -20.854 3.537 8.887 1.00 98.31 72 ILE A C 1
ATOM 539 O O . ILE A 1 72 ? -21.794 3.641 8.104 1.00 98.31 72 ILE A O 1
ATOM 543 N N . ALA A 1 73 ? -19.624 3.947 8.584 1.00 98.25 73 ALA A N 1
ATOM 544 C CA . ALA A 1 73 ? -19.288 4.502 7.283 1.00 98.25 73 ALA A CA 1
ATOM 545 C C . ALA A 1 73 ? -17.807 4.314 6.955 1.00 98.25 73 ALA A C 1
ATOM 547 O O . ALA A 1 73 ? -16.955 4.147 7.834 1.00 98.25 73 ALA A O 1
ATOM 548 N N . SER A 1 74 ? -17.508 4.374 5.663 1.00 98.50 74 SER A N 1
ATOM 549 C CA . SER A 1 74 ? -16.170 4.196 5.124 1.00 98.50 74 SER A CA 1
ATOM 550 C C . SER A 1 74 ? -15.954 5.152 3.959 1.00 98.50 74 SER A C 1
ATOM 552 O O . SER A 1 74 ? -16.782 5.230 3.055 1.00 98.50 74 SER A O 1
ATOM 554 N N . PHE A 1 75 ? -14.842 5.877 4.000 1.00 98.56 75 PHE A N 1
ATOM 555 C CA . PHE A 1 75 ? -14.476 6.928 3.055 1.00 98.56 75 PHE A CA 1
ATOM 556 C C . PHE A 1 75 ? -13.095 6.635 2.434 1.00 98.56 75 PHE A C 1
ATOM 558 O O . PHE A 1 75 ? -12.122 7.340 2.719 1.00 98.56 75 PHE A O 1
ATOM 565 N N . PRO A 1 76 ? -12.958 5.560 1.633 1.00 98.38 76 PRO A N 1
ATOM 566 C CA . PRO A 1 76 ? -11.722 5.266 0.918 1.00 98.38 76 PRO A CA 1
ATOM 567 C C . PRO A 1 76 ? -11.557 6.234 -0.261 1.00 98.38 76 PRO A C 1
ATOM 569 O O . PRO A 1 76 ? -12.357 6.212 -1.192 1.00 98.38 76 PRO A O 1
ATOM 572 N N . ALA A 1 77 ? -10.505 7.054 -0.270 1.00 98.25 77 ALA A N 1
ATOM 573 C CA . ALA A 1 77 ? -10.312 8.099 -1.278 1.00 98.25 77 ALA A CA 1
ATOM 574 C C . ALA A 1 77 ? -9.038 7.901 -2.116 1.00 98.25 77 ALA A C 1
ATOM 576 O O . ALA A 1 77 ? -7.957 7.671 -1.572 1.00 98.25 77 ALA A O 1
ATOM 577 N N . ALA A 1 78 ? -9.165 8.054 -3.440 1.00 96.50 78 ALA A N 1
ATOM 578 C CA . ALA A 1 78 ? -8.065 8.033 -4.414 1.00 96.50 78 ALA A CA 1
ATOM 579 C C . ALA A 1 78 ? -7.098 6.837 -4.269 1.00 96.50 78 ALA A C 1
ATOM 581 O O . ALA A 1 78 ? -5.892 6.979 -4.470 1.00 96.50 78 ALA A O 1
ATOM 582 N N . GLY A 1 79 ? -7.612 5.674 -3.866 1.00 95.06 79 GLY A N 1
ATOM 583 C CA . GLY A 1 79 ? -6.816 4.466 -3.678 1.00 95.06 79 GLY A CA 1
ATOM 584 C C . GLY A 1 79 ? -6.664 3.640 -4.948 1.00 95.06 79 GLY A C 1
ATOM 585 O O . GLY A 1 79 ? -7.516 3.661 -5.832 1.00 95.06 79 GLY A O 1
ATOM 586 N N . GLY A 1 80 ? -5.588 2.860 -5.010 1.00 93.75 80 GLY A N 1
ATOM 587 C CA . GLY A 1 80 ? -5.439 1.807 -6.004 1.00 93.75 80 GLY A CA 1
ATOM 588 C C . GLY A 1 80 ? -6.328 0.613 -5.678 1.00 93.75 80 GLY A C 1
ATOM 589 O O . GLY A 1 80 ? -5.889 -0.305 -4.992 1.00 93.75 80 GLY A O 1
ATOM 590 N N . TYR A 1 81 ? -7.591 0.651 -6.105 1.00 94.50 81 TYR A N 1
ATOM 591 C CA . TYR A 1 81 ? -8.571 -0.399 -5.788 1.00 94.50 81 TYR A CA 1
ATOM 592 C C . TYR A 1 81 ? -8.461 -1.626 -6.706 1.00 94.50 81 TYR A C 1
ATOM 594 O O . TYR A 1 81 ? -8.780 -2.731 -6.281 1.00 94.50 81 TYR A O 1
ATOM 602 N N . ASP A 1 82 ? -7.988 -1.428 -7.939 1.00 93.75 82 ASP A N 1
ATOM 603 C CA . ASP A 1 82 ? -7.724 -2.478 -8.927 1.00 93.75 82 ASP A CA 1
ATOM 604 C C . ASP A 1 82 ? -6.239 -2.452 -9.316 1.00 93.75 82 ASP A C 1
ATOM 606 O O . ASP A 1 82 ? -5.817 -1.713 -10.209 1.00 93.75 82 ASP A O 1
ATOM 610 N N . LEU A 1 83 ? -5.423 -3.227 -8.595 1.00 90.62 83 LEU A N 1
ATOM 611 C CA . LEU A 1 83 ? -3.976 -3.278 -8.823 1.00 90.62 83 LEU A CA 1
ATOM 612 C C . LEU A 1 83 ? -3.621 -3.891 -10.179 1.00 90.62 83 LEU A C 1
ATOM 614 O O . LEU A 1 83 ? -2.689 -3.411 -10.820 1.00 90.62 83 LEU A O 1
ATOM 618 N N . ALA A 1 84 ? -4.375 -4.894 -10.632 1.00 89.38 84 ALA A N 1
ATOM 619 C CA . ALA A 1 84 ? -4.152 -5.528 -11.928 1.00 89.38 84 ALA A CA 1
ATOM 620 C C . ALA A 1 84 ? -4.473 -4.556 -13.074 1.00 89.38 84 ALA A C 1
ATOM 622 O O . ALA A 1 84 ? -3.680 -4.394 -14.001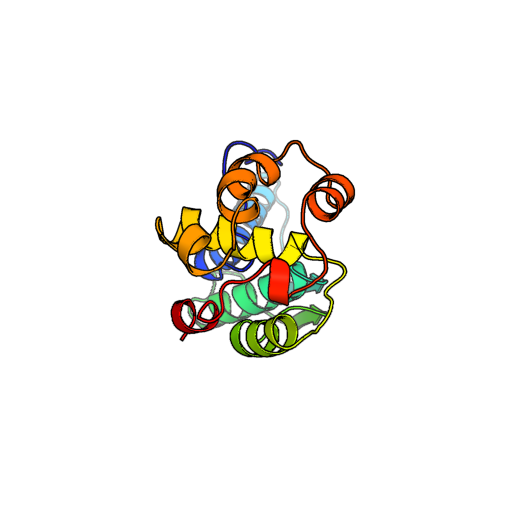 1.00 89.38 84 ALA A O 1
ATOM 623 N N . GLY A 1 85 ? -5.596 -3.839 -12.990 1.00 92.00 85 GLY A N 1
ATOM 624 C CA . GLY A 1 85 ? -5.946 -2.794 -13.952 1.00 92.00 85 GLY A CA 1
ATOM 625 C C . GLY A 1 85 ? -4.923 -1.657 -13.984 1.00 92.00 85 GLY A C 1
ATOM 626 O O . GLY A 1 85 ? -4.474 -1.258 -15.060 1.00 92.00 85 GLY A O 1
ATOM 627 N N . MET A 1 86 ? -4.487 -1.169 -12.818 1.00 90.88 86 MET A N 1
ATOM 628 C CA . MET A 1 86 ? -3.438 -0.144 -12.741 1.00 90.88 86 MET A CA 1
ATOM 629 C C . MET A 1 86 ? -2.106 -0.620 -13.323 1.00 90.88 86 MET A C 1
ATOM 631 O O . MET A 1 86 ? -1.454 0.144 -14.030 1.00 90.88 86 MET A O 1
ATOM 635 N N . GLN A 1 87 ? -1.705 -1.866 -13.058 1.00 91.19 87 GLN A N 1
ATOM 636 C CA . GLN A 1 87 ? -0.485 -2.447 -13.617 1.00 91.19 87 GLN A CA 1
ATOM 637 C C . GLN A 1 87 ? -0.532 -2.451 -15.148 1.00 91.19 87 GLN A C 1
ATOM 639 O O . GLN A 1 87 ? 0.412 -1.971 -15.775 1.00 91.19 87 GLN A O 1
ATOM 644 N N . LYS A 1 88 ? -1.643 -2.897 -15.749 1.00 91.00 88 LYS A N 1
ATOM 645 C CA . LYS A 1 88 ? -1.831 -2.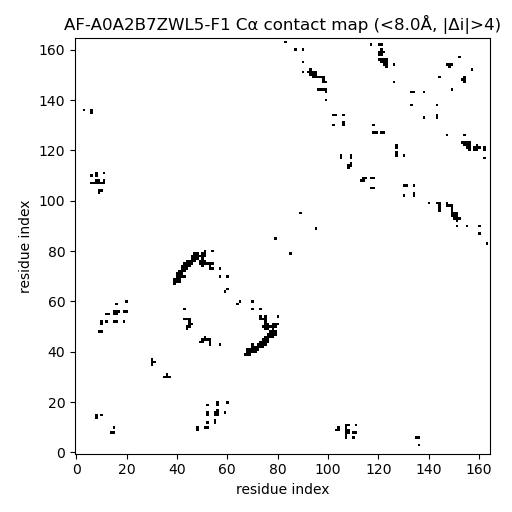881 -17.211 1.00 91.00 88 LYS A CA 1
ATOM 646 C C . LYS A 1 88 ? -1.710 -1.474 -17.795 1.00 91.00 88 LYS A C 1
ATOM 648 O O . LYS A 1 88 ? -1.087 -1.301 -18.837 1.00 91.00 88 LYS A O 1
ATOM 653 N N . ILE A 1 89 ? -2.263 -0.470 -17.113 1.00 92.19 89 ILE A N 1
ATOM 654 C CA . ILE A 1 89 ? -2.165 0.934 -17.535 1.00 92.19 89 ILE A CA 1
ATOM 655 C C . ILE A 1 89 ? -0.715 1.428 -17.456 1.00 92.19 89 ILE A C 1
ATOM 657 O O . ILE A 1 89 ? -0.198 1.944 -18.443 1.00 92.19 89 ILE A O 1
ATOM 661 N N . VAL A 1 90 ? -0.044 1.245 -16.313 1.00 92.94 90 VAL A N 1
ATOM 662 C CA . VAL A 1 90 ? 1.332 1.732 -16.098 1.00 92.94 90 VAL A CA 1
ATOM 663 C C . VAL A 1 90 ? 2.317 1.061 -17.054 1.00 92.94 90 VAL A C 1
ATOM 665 O O . VAL A 1 90 ? 3.188 1.732 -17.600 1.00 92.94 90 VAL A O 1
ATOM 668 N N . PHE A 1 91 ? 2.172 -0.243 -17.294 1.00 93.75 91 PHE A N 1
ATOM 669 C CA . PHE A 1 91 ? 3.055 -0.987 -18.200 1.00 93.75 91 PHE A CA 1
ATOM 670 C C . PHE A 1 91 ? 2.805 -0.626 -19.670 1.00 93.75 91 PHE A C 1
ATOM 672 O O . PHE A 1 91 ? 3.672 -0.856 -20.507 1.00 93.75 91 PHE A O 1
ATOM 679 N N . GLY A 1 92 ? 1.639 -0.053 -19.984 1.00 93.38 92 GLY A N 1
ATOM 680 C CA . GLY A 1 92 ? 1.292 0.431 -21.318 1.00 93.38 92 GLY A CA 1
ATOM 681 C C . GLY A 1 92 ? 1.773 1.851 -21.628 1.00 93.38 92 GLY A C 1
ATOM 682 O O . GLY A 1 92 ? 1.592 2.307 -22.756 1.00 93.38 92 GLY A O 1
ATOM 683 N N . PHE A 1 93 ? 2.356 2.575 -20.668 1.00 95.88 93 PHE A N 1
ATOM 684 C CA . PHE A 1 93 ? 2.900 3.906 -20.931 1.00 95.88 93 PHE A CA 1
ATOM 685 C C . PHE A 1 93 ? 4.230 3.843 -21.680 1.00 95.88 93 PHE A C 1
ATOM 687 O O . PHE A 1 93 ? 5.030 2.939 -21.482 1.00 95.88 93 PHE A O 1
ATOM 694 N N . GLU A 1 94 ? 4.503 4.855 -22.504 1.00 97.38 94 GLU A N 1
ATOM 695 C CA . GLU A 1 94 ? 5.844 5.065 -23.062 1.00 97.38 94 GLU A CA 1
ATOM 696 C C . GLU A 1 94 ? 6.797 5.584 -21.975 1.00 97.38 94 GLU A C 1
ATOM 698 O O . GLU A 1 94 ? 7.909 5.083 -21.791 1.00 97.38 94 GLU A O 1
ATOM 703 N N . THR A 1 95 ? 6.315 6.560 -21.200 1.00 97.62 95 THR A N 1
ATOM 704 C CA . THR A 1 95 ? 7.033 7.154 -20.073 1.00 97.62 95 THR A CA 1
ATOM 705 C C . THR A 1 95 ? 6.169 7.163 -18.817 1.00 97.62 95 THR A C 1
ATOM 707 O O . THR A 1 95 ? 4.972 7.446 -18.861 1.00 97.62 95 THR A O 1
ATOM 710 N N . TYR A 1 96 ? 6.787 6.873 -17.678 1.00 96.44 96 TYR A N 1
ATOM 711 C CA . TYR A 1 96 ? 6.174 6.914 -16.361 1.00 96.44 96 TYR A CA 1
ATOM 712 C C . TYR A 1 96 ? 7.074 7.710 -15.416 1.00 96.44 96 TYR A C 1
ATOM 714 O O . TYR A 1 96 ? 8.206 7.320 -15.145 1.00 96.44 96 TYR A O 1
ATOM 722 N N . SER A 1 97 ? 6.587 8.855 -14.935 1.00 96.06 97 SER A N 1
ATOM 723 C CA . SER A 1 97 ? 7.395 9.811 -14.165 1.00 96.06 97 SER A CA 1
ATOM 724 C C . SER A 1 97 ? 7.644 9.400 -12.713 1.00 96.06 97 SER A C 1
ATOM 726 O O . SER A 1 97 ? 8.496 9.990 -12.058 1.00 96.06 97 SER A O 1
ATOM 728 N N . GLU A 1 98 ? 6.913 8.403 -12.208 1.00 96.31 98 GLU A N 1
ATOM 729 C CA . GLU A 1 98 ? 6.944 7.985 -10.800 1.00 96.31 98 GLU A CA 1
ATOM 730 C C . GLU A 1 98 ? 7.274 6.485 -10.630 1.00 96.31 98 GLU A C 1
ATOM 732 O O . GLU A 1 98 ? 6.536 5.758 -9.952 1.00 96.31 98 GLU A O 1
ATOM 737 N N . PRO A 1 99 ? 8.381 5.972 -11.214 1.00 96.62 99 PRO A N 1
ATOM 738 C CA . PRO A 1 99 ? 8.752 4.554 -11.132 1.00 96.62 99 PRO A CA 1
ATOM 739 C C . PRO A 1 99 ? 8.980 4.064 -9.692 1.00 96.62 99 PRO A C 1
ATOM 741 O O . PRO A 1 99 ? 8.956 2.857 -9.437 1.00 96.62 99 PRO A O 1
ATOM 744 N N . VAL A 1 100 ? 9.132 4.979 -8.730 1.00 97.06 100 VAL A N 1
ATOM 745 C CA . VAL A 1 100 ? 9.150 4.681 -7.294 1.00 97.06 100 VAL A CA 1
ATOM 746 C C . VAL A 1 100 ? 7.948 3.847 -6.823 1.00 97.06 100 VAL A C 1
ATOM 748 O O . VAL A 1 100 ? 8.095 2.961 -5.982 1.00 97.06 100 VAL A O 1
ATOM 751 N N . PHE A 1 101 ? 6.744 4.076 -7.356 1.00 95.31 101 PHE A N 1
ATOM 752 C CA . PHE A 1 101 ? 5.568 3.316 -6.913 1.00 95.31 101 PHE A CA 1
ATOM 753 C C . PHE A 1 101 ? 5.592 1.873 -7.413 1.00 95.31 101 PHE A C 1
ATOM 755 O O . PHE A 1 101 ? 5.200 0.968 -6.675 1.00 95.31 101 PHE A O 1
ATOM 762 N N . LEU A 1 102 ? 6.111 1.646 -8.623 1.00 95.19 102 LEU A N 1
ATOM 763 C CA . LEU A 1 102 ? 6.322 0.299 -9.140 1.00 95.19 102 LEU A CA 1
ATOM 764 C C . LEU A 1 102 ? 7.317 -0.460 -8.260 1.00 95.19 102 LEU A C 1
ATOM 766 O O . LEU A 1 102 ? 7.024 -1.572 -7.825 1.00 95.19 102 LEU A O 1
ATOM 770 N N . GLY A 1 103 ? 8.468 0.141 -7.953 1.00 95.62 103 GLY A N 1
ATOM 771 C CA . GLY A 1 103 ? 9.455 -0.529 -7.111 1.00 95.62 103 GLY A CA 1
ATOM 772 C C . GLY A 1 103 ? 8.940 -0.796 -5.694 1.00 95.62 103 GLY A C 1
ATOM 773 O O . GLY A 1 103 ? 9.200 -1.874 -5.170 1.00 95.62 103 GLY A O 1
ATOM 774 N N . TYR A 1 104 ? 8.108 0.082 -5.116 1.00 95.62 104 TYR A N 1
ATOM 775 C CA . TYR A 1 104 ? 7.448 -0.206 -3.837 1.00 95.62 104 TYR A CA 1
ATOM 776 C C . TYR A 1 104 ? 6.575 -1.467 -3.897 1.00 95.62 104 TYR A C 1
ATOM 778 O O . TYR A 1 104 ? 6.653 -2.292 -2.985 1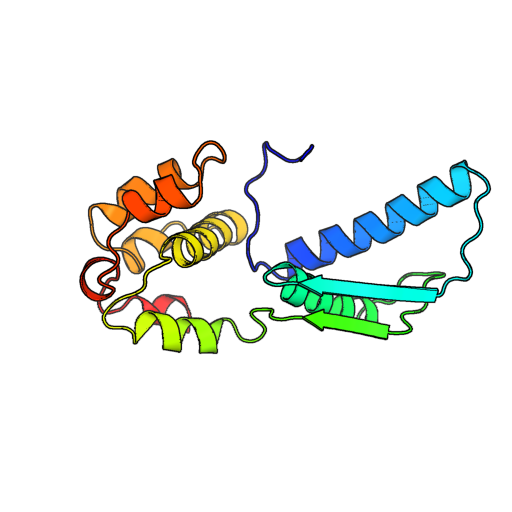.00 95.62 104 TYR A O 1
ATOM 786 N N . VAL A 1 105 ? 5.767 -1.636 -4.952 1.00 95.12 105 VAL A N 1
ATOM 787 C CA . VAL A 1 105 ? 4.940 -2.843 -5.143 1.00 95.12 105 VAL A CA 1
ATOM 788 C C . VAL A 1 105 ? 5.827 -4.078 -5.293 1.00 95.12 105 VAL A C 1
ATOM 790 O O . VAL A 1 105 ? 5.628 -5.060 -4.579 1.00 95.12 105 VAL A O 1
ATOM 793 N N . LEU A 1 106 ? 6.848 -4.021 -6.154 1.00 95.56 106 LEU A N 1
ATOM 794 C CA . LEU A 1 106 ? 7.759 -5.146 -6.382 1.00 95.56 106 LEU A CA 1
ATOM 795 C C . LEU A 1 106 ? 8.489 -5.556 -5.102 1.00 95.56 106 LEU A C 1
ATOM 797 O O . LEU A 1 106 ? 8.536 -6.740 -4.769 1.00 95.56 106 LEU A O 1
ATOM 801 N N . THR A 1 107 ? 9.035 -4.593 -4.359 1.00 95.69 107 THR A N 1
ATOM 802 C CA . THR A 1 107 ? 9.732 -4.869 -3.103 1.00 95.69 107 THR A CA 1
ATOM 803 C C . THR A 1 107 ? 8.782 -5.436 -2.060 1.00 95.69 107 THR A C 1
ATOM 805 O O . THR A 1 107 ? 9.136 -6.408 -1.391 1.00 95.69 107 THR A O 1
ATOM 808 N N . ALA A 1 108 ? 7.570 -4.898 -1.930 1.00 95.50 108 ALA A N 1
ATOM 809 C CA . ALA A 1 108 ? 6.583 -5.441 -1.005 1.00 95.50 108 ALA A CA 1
ATOM 810 C C . ALA A 1 108 ? 6.217 -6.891 -1.351 1.00 95.50 108 ALA A C 1
ATOM 812 O O . ALA A 1 108 ? 6.259 -7.751 -0.472 1.00 95.50 108 ALA A O 1
ATOM 813 N N . TYR A 1 109 ? 5.937 -7.182 -2.622 1.00 95.12 109 TYR A N 1
ATOM 814 C CA . TYR A 1 109 ? 5.494 -8.504 -3.068 1.00 95.12 109 TYR A CA 1
ATOM 815 C C . TYR A 1 109 ? 6.617 -9.533 -2.973 1.00 95.12 109 TYR A C 1
ATOM 817 O O . TYR A 1 109 ? 6.407 -10.617 -2.429 1.00 95.12 109 TYR A O 1
ATOM 825 N N . LYS A 1 110 ? 7.838 -9.175 -3.390 1.00 95.12 110 LYS A N 1
ATOM 826 C CA . LYS A 1 110 ? 9.015 -10.032 -3.205 1.00 95.12 110 LYS A CA 1
ATOM 827 C C . LYS A 1 110 ? 9.209 -10.407 -1.739 1.00 95.12 110 LYS A C 1
ATOM 829 O O . LYS A 1 110 ? 9.425 -11.576 -1.442 1.00 95.12 110 LYS A O 1
ATOM 834 N N . ASN A 1 111 ? 9.166 -9.432 -0.830 1.00 94.19 111 ASN A N 1
ATOM 835 C CA . ASN A 1 111 ? 9.451 -9.683 0.584 1.00 94.19 111 ASN A CA 1
ATOM 836 C C . ASN A 1 111 ? 8.305 -10.416 1.291 1.00 94.19 111 ASN A C 1
ATOM 838 O O . ASN A 1 111 ? 8.566 -11.311 2.090 1.00 94.19 111 ASN A O 1
ATOM 842 N N . TYR A 1 112 ? 7.052 -10.056 1.005 1.00 95.56 112 TYR A N 1
ATOM 843 C CA . TYR A 1 112 ? 5.893 -10.636 1.680 1.00 95.56 112 TYR A CA 1
ATOM 844 C C . TYR A 1 112 ? 5.549 -12.037 1.159 1.00 95.56 112 TYR A C 1
ATOM 846 O O . TYR A 1 112 ? 5.373 -12.955 1.956 1.00 95.56 112 TYR A O 1
ATOM 854 N N . TYR A 1 113 ? 5.518 -12.222 -0.166 1.00 94.38 113 TYR A N 1
ATOM 855 C CA . TYR A 1 113 ? 5.186 -13.500 -0.811 1.00 94.38 113 TYR A CA 1
ATOM 856 C C . TYR A 1 113 ? 6.411 -14.360 -1.153 1.00 94.38 113 TYR A C 1
ATOM 858 O O . TYR A 1 113 ? 6.261 -15.431 -1.730 1.00 94.38 113 TYR A O 1
ATOM 866 N N . GLN A 1 114 ? 7.623 -13.911 -0.808 1.00 94.38 114 GLN A N 1
ATOM 867 C CA . GLN A 1 114 ? 8.881 -14.639 -1.044 1.00 94.38 114 GLN A CA 1
ATOM 868 C C . GLN A 1 114 ? 9.165 -14.927 -2.536 1.00 94.38 114 GLN A C 1
ATOM 870 O O . GLN A 1 114 ? 9.809 -15.918 -2.885 1.00 94.38 114 GLN A O 1
ATOM 875 N N . MET A 1 115 ? 8.721 -14.037 -3.432 1.00 93.44 115 MET A N 1
ATOM 876 C CA . MET A 1 115 ? 8.911 -14.143 -4.887 1.00 93.44 115 MET A CA 1
ATOM 877 C C . MET A 1 115 ? 10.333 -13.727 -5.300 1.00 93.44 115 MET A C 1
ATOM 879 O O . MET A 1 115 ? 10.563 -12.623 -5.795 1.00 93.44 115 MET A O 1
ATOM 883 N N . ASN A 1 116 ? 11.321 -14.584 -5.043 1.00 90.19 116 ASN A N 1
ATOM 884 C CA . ASN A 1 116 ? 12.742 -14.231 -5.170 1.00 90.19 116 ASN A CA 1
ATOM 885 C C . ASN A 1 116 ? 13.197 -13.865 -6.595 1.00 90.19 116 ASN A C 1
ATOM 887 O O . ASN A 1 116 ? 14.152 -13.105 -6.738 1.00 90.19 116 ASN A O 1
ATOM 891 N N . ASP A 1 117 ? 12.520 -14.364 -7.628 1.00 92.69 117 ASP A N 1
ATOM 892 C CA . ASP A 1 117 ? 12.800 -14.098 -9.043 1.00 92.69 117 ASP A CA 1
ATOM 893 C C . ASP A 1 117 ? 12.076 -12.853 -9.591 1.00 92.69 117 ASP A C 1
ATOM 895 O O . ASP A 1 117 ? 12.324 -12.454 -10.730 1.00 92.69 117 ASP A O 1
ATOM 899 N N . LEU A 1 118 ? 11.212 -12.213 -8.789 1.00 95.19 118 LEU A N 1
ATOM 900 C CA . LEU A 1 118 ? 10.305 -11.154 -9.243 1.00 95.19 118 LEU A CA 1
ATOM 901 C C . LEU A 1 118 ? 11.034 -9.990 -9.921 1.00 95.19 118 LEU A C 1
ATOM 903 O O . LEU A 1 118 ? 10.610 -9.524 -10.974 1.00 95.19 118 LEU A O 1
ATOM 907 N N . TYR A 1 119 ? 12.146 -9.524 -9.353 1.00 96.12 119 TYR A N 1
ATOM 908 C CA . TYR A 1 119 ? 12.873 -8.394 -9.929 1.00 96.12 119 TYR A CA 1
ATOM 909 C C . TYR A 1 119 ? 13.502 -8.726 -11.276 1.00 96.12 119 TYR A C 1
ATOM 911 O O . TYR A 1 119 ? 13.358 -7.942 -12.201 1.00 96.12 119 TYR A O 1
ATOM 919 N N . ALA A 1 120 ? 14.166 -9.878 -11.400 1.00 95.44 120 ALA A N 1
ATOM 920 C CA . ALA A 1 120 ? 14.791 -10.290 -12.656 1.00 95.44 120 ALA A CA 1
ATOM 921 C C . ALA A 1 120 ? 13.748 -10.566 -13.749 1.00 95.44 120 ALA A C 1
ATOM 923 O O . ALA A 1 120 ? 14.021 -10.384 -14.932 1.00 95.44 120 ALA A O 1
ATOM 924 N N . ALA A 1 121 ? 12.548 -10.990 -13.351 1.00 95.19 121 ALA A N 1
ATOM 925 C CA . ALA A 1 121 ? 11.455 -11.229 -14.273 1.00 95.19 121 ALA A CA 1
ATOM 926 C C . ALA A 1 121 ? 10.761 -9.947 -14.748 1.00 95.19 121 ALA A C 1
ATOM 928 O O . ALA A 1 121 ? 10.231 -9.944 -15.853 1.00 95.19 121 ALA A O 1
ATOM 929 N N . VAL A 1 122 ? 10.751 -8.877 -13.944 1.00 96.69 122 VAL A N 1
ATOM 930 C CA . VAL A 1 122 ? 9.997 -7.643 -14.235 1.00 96.69 122 VAL A CA 1
ATOM 931 C C . VAL A 1 122 ? 10.891 -6.490 -14.680 1.00 96.69 122 VAL A C 1
ATOM 933 O O . VAL A 1 122 ? 10.491 -5.714 -15.542 1.00 96.69 122 VAL A O 1
ATOM 936 N N . LEU A 1 123 ? 12.090 -6.358 -14.115 1.00 97.44 123 LEU A N 1
ATOM 937 C CA . LEU A 1 123 ? 12.995 -5.230 -14.331 1.00 97.44 123 LEU A CA 1
ATOM 938 C C . LEU A 1 123 ? 14.186 -5.633 -15.205 1.00 97.44 123 LEU A C 1
ATOM 940 O O . LEU A 1 123 ? 14.782 -6.695 -15.028 1.00 97.44 123 LEU A O 1
ATOM 944 N N . LYS A 1 124 ? 14.594 -4.744 -16.109 1.00 98.25 124 LYS A N 1
ATOM 945 C CA . LYS A 1 124 ? 15.850 -4.875 -16.859 1.00 98.25 124 LYS A CA 1
ATOM 946 C C . LYS A 1 124 ? 17.059 -4.517 -15.993 1.00 98.25 124 LYS A C 1
ATOM 948 O O . LYS A 1 124 ? 16.955 -3.797 -14.996 1.00 98.25 124 LYS A O 1
ATOM 953 N N . LEU A 1 125 ? 18.243 -4.979 -16.398 1.00 97.38 125 LEU A N 1
ATOM 954 C CA . LEU A 1 125 ? 19.500 -4.460 -15.858 1.00 97.38 125 LEU A CA 1
ATOM 955 C C . LEU A 1 125 ? 19.722 -3.005 -16.315 1.00 97.38 125 LEU A C 1
ATOM 957 O O . LEU A 1 125 ? 19.377 -2.670 -17.446 1.00 97.38 125 LEU A O 1
ATOM 961 N N . PRO A 1 126 ? 20.310 -2.141 -15.465 1.00 96.56 126 PRO A N 1
ATOM 962 C CA . PRO A 1 126 ? 20.830 -2.435 -14.125 1.00 96.56 126 PRO A CA 1
ATOM 963 C C . PRO A 1 126 ? 19.781 -2.296 -13.000 1.00 96.56 126 PRO A C 1
ATOM 965 O O . PRO A 1 126 ? 20.128 -2.383 -11.825 1.00 96.56 126 PRO A O 1
ATOM 968 N N . TYR A 1 127 ? 18.510 -2.028 -13.312 1.00 97.81 127 TYR A N 1
ATOM 969 C CA . TYR A 1 127 ? 17.483 -1.702 -12.311 1.00 97.81 127 TYR A CA 1
ATOM 970 C C . TYR A 1 127 ? 17.132 -2.880 -11.398 1.00 97.81 127 TYR A C 1
ATOM 972 O O . TYR A 1 127 ? 16.958 -2.673 -10.197 1.00 97.81 127 TYR A O 1
ATOM 980 N N . ALA A 1 128 ? 17.104 -4.105 -11.933 1.00 97.12 128 ALA A N 1
ATOM 981 C CA . ALA A 1 128 ? 16.859 -5.318 -11.147 1.00 97.12 128 ALA A CA 1
ATOM 982 C C . ALA A 1 128 ? 17.859 -5.501 -9.985 1.00 97.12 128 ALA A C 1
ATOM 984 O O . ALA A 1 128 ? 17.471 -5.953 -8.912 1.00 97.12 128 ALA A O 1
ATOM 985 N N . GLU A 1 129 ? 19.124 -5.106 -10.172 1.00 95.75 129 GLU A N 1
ATOM 986 C CA . GLU A 1 129 ? 20.178 -5.211 -9.148 1.00 95.75 129 GLU A CA 1
ATOM 987 C C . GLU A 1 129 ? 20.164 -4.047 -8.152 1.00 95.75 129 GLU A C 1
ATOM 989 O O . GLU A 1 129 ? 20.615 -4.183 -7.017 1.00 95.75 129 GLU A O 1
ATOM 994 N N . LYS A 1 130 ? 19.639 -2.888 -8.557 1.00 94.94 130 LYS A N 1
ATOM 995 C CA . LYS A 1 130 ? 19.605 -1.684 -7.715 1.00 94.94 130 LYS A CA 1
ATOM 996 C C . LYS A 1 130 ? 18.440 -1.675 -6.733 1.00 94.94 130 LYS A C 1
ATOM 998 O O . LYS A 1 130 ? 18.515 -0.989 -5.715 1.00 94.94 130 LYS A O 1
ATOM 1003 N N . ILE A 1 131 ? 17.357 -2.386 -7.043 1.00 95.19 131 ILE A N 1
ATOM 1004 C CA . ILE A 1 131 ? 16.071 -2.156 -6.387 1.00 95.19 131 ILE A CA 1
ATOM 1005 C C . ILE A 1 131 ? 16.117 -2.424 -4.874 1.00 95.19 131 ILE A C 1
ATOM 1007 O O . ILE A 1 131 ? 15.676 -1.578 -4.110 1.00 95.19 131 ILE A O 1
ATOM 1011 N N . ASP A 1 132 ? 16.741 -3.504 -4.395 1.00 92.25 132 ASP A N 1
ATOM 1012 C CA . ASP A 1 132 ? 16.780 -3.780 -2.947 1.00 92.25 132 ASP A CA 1
ATOM 1013 C C . ASP A 1 132 ? 17.540 -2.706 -2.151 1.00 92.25 132 ASP A C 1
ATOM 1015 O O . ASP A 1 132 ? 17.189 -2.441 -0.998 1.00 92.25 132 ASP A O 1
ATOM 1019 N N . GLY A 1 133 ? 18.533 -2.061 -2.774 1.00 94.50 133 GLY A N 1
ATOM 1020 C CA . GLY A 1 133 ? 19.259 -0.936 -2.186 1.00 94.50 133 GLY A CA 1
ATOM 1021 C C . GLY A 1 133 ? 18.428 0.347 -2.137 1.00 94.50 133 GLY A C 1
ATOM 1022 O O . GLY A 1 133 ? 18.524 1.097 -1.178 1.00 94.50 133 GLY A O 1
ATOM 1023 N N . LEU A 1 134 ? 17.559 0.578 -3.125 1.00 96.00 134 LEU A N 1
ATOM 1024 C CA . LEU A 1 134 ? 16.744 1.796 -3.208 1.00 96.00 134 LEU A CA 1
ATOM 1025 C C . LEU A 1 134 ? 15.573 1.824 -2.211 1.00 96.00 134 LEU A C 1
ATOM 1027 O O . LEU A 1 134 ? 15.124 2.904 -1.830 1.00 96.00 134 LEU A O 1
ATOM 1031 N N . TYR A 1 135 ? 15.085 0.661 -1.766 1.00 94.06 135 TYR A N 1
ATOM 1032 C CA . TYR A 1 135 ? 13.929 0.532 -0.861 1.00 94.06 135 TYR A CA 1
ATOM 1033 C C . TYR A 1 135 ? 14.335 0.079 0.546 1.00 94.06 135 TYR A C 1
ATOM 1035 O O . TYR A 1 135 ? 13.629 -0.683 1.214 1.00 94.06 135 TYR A O 1
ATOM 1043 N N . ASP A 1 136 ? 15.486 0.559 1.018 1.00 90.69 136 ASP A N 1
ATOM 1044 C CA . ASP A 1 136 ? 16.028 0.223 2.332 1.00 90.69 136 ASP A CA 1
ATOM 1045 C C . ASP A 1 136 ? 15.420 1.024 3.504 1.00 90.69 136 ASP A C 1
ATOM 1047 O O . ASP A 1 136 ? 15.604 0.658 4.667 1.00 90.69 136 ASP A O 1
ATOM 1051 N N . GLY A 1 137 ? 14.643 2.065 3.190 1.00 89.44 137 GLY A N 1
ATOM 1052 C CA . GLY A 1 137 ? 14.016 2.980 4.146 1.00 89.44 137 GLY A CA 1
ATOM 1053 C C . GLY A 1 137 ? 14.822 4.250 4.438 1.00 89.44 137 GLY A C 1
ATOM 1054 O O . GLY A 1 137 ? 14.385 5.054 5.263 1.00 89.44 137 GLY A O 1
ATOM 1055 N N . THR A 1 138 ? 15.968 4.448 3.782 1.00 92.12 138 THR A N 1
ATOM 1056 C CA . THR A 1 138 ? 16.856 5.609 3.970 1.00 92.12 138 THR A CA 1
ATOM 1057 C C . THR A 1 138 ? 16.831 6.597 2.799 1.00 92.12 138 THR A C 1
ATOM 1059 O O . THR A 1 138 ? 17.276 7.737 2.943 1.00 92.12 138 THR A O 1
ATOM 1062 N N . HIS A 1 139 ? 16.247 6.204 1.665 1.00 95.06 139 HIS A N 1
ATOM 1063 C CA . HIS A 1 139 ? 16.141 7.025 0.461 1.00 95.06 139 HIS A CA 1
ATOM 1064 C C . HIS A 1 139 ? 14.800 7.766 0.355 1.00 95.06 139 HIS A C 1
ATOM 1066 O O . HIS A 1 139 ? 13.742 7.246 0.708 1.00 95.06 139 HIS A O 1
ATOM 1072 N N . SER A 1 140 ? 14.839 8.997 -0.165 1.00 95.81 140 SER A N 1
ATOM 1073 C CA . SER A 1 140 ? 13.632 9.769 -0.476 1.00 95.81 140 SER A CA 1
ATOM 1074 C C . SER A 1 140 ? 13.004 9.319 -1.796 1.00 95.81 140 SER A C 1
ATOM 1076 O O . SER A 1 140 ? 13.692 8.812 -2.681 1.00 95.81 140 SER A O 1
ATOM 1078 N N . THR A 1 141 ? 11.711 9.595 -1.981 1.00 95.31 141 THR A N 1
ATOM 1079 C CA . THR A 1 141 ? 10.999 9.355 -3.248 1.00 95.31 141 THR A CA 1
ATOM 1080 C C . THR A 1 141 ? 11.732 9.964 -4.447 1.00 95.31 141 THR A C 1
ATOM 1082 O O . THR A 1 141 ? 11.933 9.298 -5.456 1.00 95.31 141 THR A O 1
ATOM 1085 N N . ALA A 1 142 ? 12.205 11.208 -4.312 1.00 97.31 142 ALA A N 1
ATOM 1086 C CA . ALA A 1 142 ? 12.950 11.894 -5.366 1.00 97.31 142 ALA A CA 1
ATOM 1087 C C . ALA A 1 142 ? 14.283 11.200 -5.691 1.00 97.31 142 ALA A C 1
ATOM 1089 O O . ALA A 1 142 ? 14.646 11.096 -6.860 1.00 97.31 142 ALA A O 1
ATOM 1090 N N . HIS A 1 143 ? 14.994 10.695 -4.676 1.00 97.81 143 HIS A N 1
ATOM 1091 C CA . HIS A 1 143 ? 16.231 9.943 -4.882 1.00 97.81 143 HIS A CA 1
ATOM 1092 C C . HIS A 1 143 ? 15.974 8.642 -5.650 1.00 97.81 143 HIS A C 1
ATOM 1094 O O . HIS A 1 143 ? 16.690 8.343 -6.602 1.00 97.81 143 HIS A O 1
ATOM 1100 N N . VAL A 1 144 ? 14.934 7.893 -5.271 1.00 97.62 144 VAL A N 1
ATOM 1101 C CA . VAL A 1 144 ? 14.575 6.639 -5.946 1.00 97.62 144 VAL A CA 1
ATOM 1102 C C . VAL A 1 144 ? 14.150 6.892 -7.393 1.00 97.62 144 VAL A C 1
ATOM 1104 O O . VAL A 1 144 ? 14.652 6.219 -8.289 1.00 97.62 144 VAL A O 1
ATOM 1107 N N . ASN A 1 145 ? 13.298 7.891 -7.646 1.00 97.62 145 ASN A N 1
ATOM 1108 C CA . ASN A 1 145 ? 12.897 8.255 -9.008 1.00 97.62 145 ASN A CA 1
ATOM 1109 C C . ASN A 1 145 ? 14.095 8.662 -9.875 1.00 97.62 145 ASN A C 1
ATOM 1111 O O . ASN A 1 145 ? 14.163 8.260 -11.028 1.00 97.62 145 ASN A O 1
ATOM 1115 N N . ALA A 1 146 ? 15.065 9.401 -9.328 1.00 97.50 146 ALA A N 1
ATOM 1116 C CA . ALA A 1 146 ? 16.274 9.782 -10.061 1.00 97.50 146 ALA A CA 1
ATOM 1117 C C . ALA A 1 146 ? 17.212 8.595 -10.363 1.00 97.50 146 ALA A C 1
ATOM 1119 O O . ALA A 1 146 ? 18.048 8.681 -11.262 1.00 97.50 146 ALA A O 1
ATOM 1120 N N . ALA A 1 147 ? 17.101 7.494 -9.613 1.00 97.31 147 ALA A N 1
ATOM 1121 C CA . ALA A 1 147 ? 17.917 6.294 -9.790 1.00 97.31 147 ALA A CA 1
ATOM 1122 C C . ALA A 1 147 ? 17.329 5.286 -10.798 1.00 97.31 147 ALA A C 1
ATOM 1124 O O .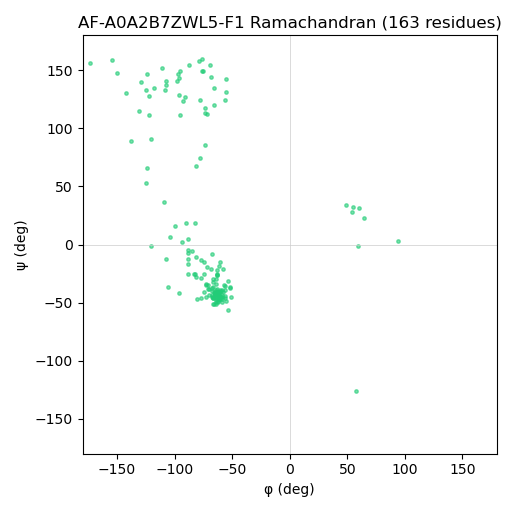 ALA A 1 147 ? 18.027 4.348 -11.206 1.00 97.31 147 ALA A O 1
ATOM 1125 N N . LEU A 1 148 ? 16.066 5.466 -11.194 1.00 97.56 148 LEU A N 1
ATOM 1126 C CA . LEU A 1 148 ? 15.340 4.632 -12.150 1.00 97.56 148 LEU A CA 1
ATOM 1127 C C . LEU A 1 148 ? 15.095 5.413 -13.450 1.00 97.56 148 LEU A C 1
ATOM 1129 O O . LEU A 1 148 ? 15.009 6.636 -13.444 1.00 97.56 148 LEU A O 1
ATOM 1133 N N . THR A 1 149 ? 14.989 4.714 -14.582 1.00 97.81 149 THR A N 1
ATOM 1134 C CA . THR A 1 149 ? 14.528 5.358 -15.824 1.00 97.81 149 THR A CA 1
ATOM 1135 C C . THR A 1 149 ? 13.022 5.586 -15.782 1.00 97.81 149 THR A C 1
ATOM 1137 O O . THR A 1 149 ? 12.282 4.804 -15.181 1.00 97.81 149 THR A O 1
ATOM 1140 N N . THR A 1 150 ? 12.572 6.648 -16.445 1.00 97.81 150 THR A N 1
ATOM 1141 C CA . THR A 1 150 ? 11.153 6.919 -16.681 1.00 97.81 150 THR A CA 1
ATOM 1142 C C . THR A 1 150 ? 10.644 6.259 -17.960 1.00 97.81 150 THR A C 1
ATOM 1144 O O . THR A 1 150 ? 9.436 6.116 -18.116 1.00 97.81 150 THR A O 1
ATOM 1147 N N . THR A 1 151 ? 11.520 5.826 -18.872 1.00 98.12 151 THR A N 1
ATOM 1148 C CA . THR A 1 151 ? 11.121 5.090 -20.079 1.00 98.12 151 THR A CA 1
ATOM 1149 C C . THR A 1 151 ? 10.721 3.671 -19.697 1.00 98.12 151 THR A C 1
ATOM 1151 O O . THR A 1 151 ? 11.562 2.866 -19.292 1.00 98.12 151 THR A O 1
ATOM 1154 N N . VAL A 1 152 ? 9.442 3.332 -19.851 1.00 97.00 152 VAL A N 1
ATOM 1155 C CA . VAL A 1 152 ? 8.905 2.032 -19.412 1.00 97.00 152 VAL A CA 1
ATOM 1156 C C . VAL A 1 152 ? 9.582 0.881 -20.149 1.00 97.00 152 VAL A C 1
ATOM 1158 O O . VAL A 1 152 ? 9.958 -0.109 -19.525 1.00 97.00 152 VAL A O 1
ATOM 1161 N N . ALA A 1 153 ? 9.822 1.043 -21.453 1.00 96.94 153 ALA A N 1
ATOM 1162 C CA . ALA A 1 153 ? 10.510 0.048 -22.267 1.00 96.94 153 ALA A CA 1
ATOM 1163 C C . ALA A 1 153 ? 11.960 -0.204 -21.821 1.00 96.94 153 ALA A C 1
ATOM 1165 O O . ALA A 1 153 ? 12.465 -1.300 -22.045 1.00 96.94 153 ALA A O 1
ATOM 1166 N N . ASP A 1 154 ? 12.626 0.756 -21.176 1.00 97.88 154 ASP A N 1
ATOM 1167 C CA . ASP A 1 154 ? 13.985 0.577 -20.646 1.00 97.88 154 ASP A CA 1
ATOM 1168 C C . ASP A 1 154 ? 13.975 0.024 -19.215 1.00 97.88 154 ASP A C 1
ATOM 1170 O O . ASP A 1 154 ? 14.933 -0.628 -18.799 1.00 97.88 154 ASP A O 1
ATOM 1174 N N . LEU A 1 155 ? 12.891 0.255 -18.468 1.00 97.62 155 LEU A N 1
ATOM 1175 C CA . LEU A 1 155 ? 12.722 -0.228 -17.100 1.00 97.62 155 LEU A CA 1
ATOM 1176 C C . LEU A 1 155 ? 12.270 -1.692 -17.053 1.00 97.62 155 LEU A C 1
ATOM 1178 O O . LEU A 1 155 ? 12.822 -2.475 -16.277 1.00 97.62 155 LEU A O 1
ATOM 1182 N N . LEU A 1 156 ? 11.266 -2.050 -17.855 1.00 97.19 156 LEU A N 1
ATOM 1183 C CA . LEU A 1 156 ? 10.570 -3.332 -17.789 1.00 97.19 156 LEU A CA 1
ATOM 1184 C C . LEU A 1 156 ? 11.105 -4.350 -18.795 1.00 97.19 156 LEU A C 1
ATOM 1186 O O . LEU A 1 156 ? 11.494 -4.014 -19.917 1.00 97.19 156 LEU A O 1
ATOM 1190 N N . THR A 1 157 ? 11.086 -5.623 -18.414 1.00 96.94 157 THR A N 1
ATOM 1191 C CA . THR A 1 157 ? 11.262 -6.733 -19.359 1.00 96.94 157 THR A CA 1
ATOM 1192 C C . THR A 1 157 ? 10.037 -6.839 -20.287 1.00 96.94 157 THR A C 1
ATOM 1194 O O . THR A 1 157 ? 8.936 -6.440 -19.899 1.00 96.94 157 THR A O 1
ATOM 1197 N N . PRO A 1 158 ? 10.178 -7.390 -21.510 1.00 91.81 158 PRO A N 1
ATOM 1198 C CA . PRO A 1 158 ? 9.040 -7.576 -22.419 1.00 91.81 158 PRO A CA 1
ATOM 1199 C C . PRO A 1 158 ? 7.892 -8.408 -21.815 1.00 91.81 158 PRO A C 1
ATOM 1201 O O . PRO A 1 158 ? 6.721 -8.097 -22.027 1.00 91.81 158 PRO A O 1
ATOM 1204 N N . ASP A 1 159 ? 8.230 -9.409 -20.996 1.00 89.38 159 ASP A N 1
ATOM 1205 C CA . ASP A 1 159 ? 7.278 -10.356 -20.399 1.00 89.38 159 ASP A CA 1
ATOM 1206 C C . ASP A 1 159 ? 6.901 -10.008 -18.948 1.00 89.38 159 ASP A C 1
ATOM 1208 O O . ASP A 1 159 ? 6.346 -10.836 -18.227 1.00 89.38 159 ASP A O 1
ATOM 1212 N N . ALA A 1 160 ? 7.177 -8.778 -18.499 1.00 90.81 160 ALA A N 1
ATOM 1213 C CA . ALA A 1 160 ? 6.960 -8.346 -17.116 1.00 90.81 160 ALA A CA 1
ATOM 1214 C C . ALA A 1 160 ? 5.527 -8.589 -16.603 1.00 90.81 160 ALA A C 1
ATOM 1216 O O . ALA A 1 160 ? 5.323 -8.832 -15.415 1.00 90.81 160 ALA A O 1
ATOM 1217 N N . HIS A 1 161 ? 4.531 -8.517 -17.488 1.00 83.75 161 HIS A N 1
ATOM 1218 C CA . HIS A 1 161 ? 3.120 -8.722 -17.160 1.00 83.75 161 HIS A CA 1
ATOM 1219 C C . HIS A 1 161 ? 2.804 -10.168 -16.740 1.00 83.75 161 HIS A C 1
ATOM 1221 O O . HIS A 1 161 ? 1.994 -10.366 -15.840 1.00 83.75 161 HIS A O 1
ATOM 1227 N N . ALA A 1 162 ? 3.510 -11.164 -17.288 1.00 84.06 162 ALA A N 1
ATOM 1228 C CA . ALA A 1 162 ? 3.238 -12.585 -17.059 1.00 84.06 162 ALA A CA 1
ATOM 1229 C C . ALA A 1 162 ? 3.509 -13.060 -15.617 1.00 84.06 162 ALA A C 1
ATOM 1231 O O . ALA A 1 162 ? 3.207 -14.198 -15.270 1.00 84.06 162 ALA A O 1
ATOM 1232 N N . LYS A 1 163 ? 4.111 -12.219 -14.766 1.00 81.31 163 LYS A N 1
ATOM 1233 C CA . LYS A 1 163 ? 4.312 -12.505 -13.334 1.00 81.31 163 LYS A CA 1
ATOM 1234 C C . LYS A 1 163 ? 3.146 -12.072 -12.446 1.00 81.31 163 LYS A C 1
ATOM 1236 O O . LYS A 1 163 ? 3.182 -12.364 -11.251 1.00 81.31 163 LYS A O 1
ATOM 1241 N N . PHE A 1 164 ? 2.164 -11.370 -13.007 1.00 73.81 164 PHE A N 1
ATOM 1242 C CA . PHE A 1 164 ? 1.024 -10.813 -12.276 1.00 73.81 164 PHE A CA 1
ATOM 1243 C C . PHE A 1 164 ? -0.337 -11.325 -12.772 1.00 73.81 164 PHE A C 1
ATOM 1245 O O . PHE A 1 164 ? -1.352 -10.927 -12.201 1.00 73.81 164 PHE A O 1
ATOM 1252 N N . ASP A 1 165 ? -0.345 -12.183 -13.798 1.00 60.97 165 ASP A N 1
ATOM 1253 C CA . ASP A 1 165 ? -1.512 -12.954 -14.256 1.00 60.97 165 ASP A CA 1
ATOM 1254 C C . ASP A 1 165 ? -1.644 -14.270 -13.466 1.00 60.97 165 ASP A C 1
ATOM 1256 O O . ASP A 1 165 ? -2.796 -14.654 -13.153 1.00 60.97 165 ASP A O 1
#

Mean predicted aligned error: 3.32 Å

Sequence (165 aa):
GASKQYRHPYYVDEATSAAVLDLLKAAKELAASKSINFNSKLFLAGYSQGGCATLSAHRAIEKKPLDGINLIASFPAAGGYDLAGMQKIVFGFETYSEPVFLGYVLTAYKNYYQMNDLYAAVLKLPYAEKIDGLYDGTHSTAHVNAALTTTVADLLTPDAHAKFD

Radius of gyration: 18.53 Å; Cα contacts (8 Å, |Δi|>4): 200; chains: 1; bounding box: 42×26×55 Å

pLDDT: mean 94.8, std 4.46, range [60.97, 98.69]

Nearest PDB structures (foldseek):
  4ezi-assembly1_A  TM=8.658E-01  e=1.145E-07  Legionella pneumophila subsp. pneumophila str. Philadelphia 1
  3h2i-assembly1_A  TM=8.221E-01  e=2.931E-06  Xanthomonas oryzae pv. oryzae
  3h2h-assembly1_A  TM=8.123E-01  e=2.763E-06  Xanthomonas oryzae pv. oryzae
  3h2k-assembly1_A  TM=8.089E-01  e=3.109E-06  Xanthomonas oryzae pv. oryzae
  3h2g-assembly1_A  TM=8.005E-01  e=7.984E-06  Xanthomonas oryzae pv. oryzae

Foldseek 3Di:
DVVLVDFDLQPPLVVLLVVVVVVVVVVVVVCVVVVHDDPQEDEQEAEESSLCSQVSNVVVCVVPPDPSHDYDYTHRYNYPNPPLVVVVVLLPDQFAQQCVSVLSNQVSCCVVVVVVCLLVQFFDPPCSVCSVVCRSSPHDSVRSSVVAGRGSPNTTDPRNSVVVD

Solvent-accessible surface area (backbone atoms only — not comparable to full-atom values): 9447 Å² total; per-residue (Å²): 111,100,61,64,91,52,82,70,55,45,96,36,57,68,64,42,18,49,53,51,53,50,49,54,50,52,52,50,54,50,27,58,77,65,75,48,84,77,89,33,73,37,73,44,66,26,56,37,72,37,7,30,40,30,49,37,31,50,54,47,37,74,76,51,71,52,89,83,52,41,82,75,50,74,48,54,33,80,34,72,81,51,60,70,62,51,48,57,54,62,73,67,35,69,63,42,90,60,49,46,60,58,52,43,41,52,54,14,45,28,68,74,72,62,41,83,60,50,43,71,52,29,27,26,82,70,52,39,77,45,47,74,71,53,71,69,81,82,61,52,71,69,56,39,32,74,74,46,66,38,42,35,76,68,37,35,34,97,62,31,65,74,81,78,114